Protein AF-A0A6B3HEF7-F1 (afdb_monomer)

Sequence (108 aa):
VAGDAAHIHPPTGAQGMNTGVQDACNLAWKLALAVGGAAHPGLVASYDAERHPVGEEVVGRTVRHAAEGVQADPTDPKTLMLREAQLLIGYRESPLVTPLPRPDGATL

pLDDT: mean 87.5, std 11.9, range [46.94, 98.56]

Nearest PDB structures (foldseek):
  3fmw-assembly1_A  TM=7.660E-01  e=1.592E-03  Streptomyces argillaceus
  3fmw-assembly2_B-3  TM=7.660E-01  e=2.135E-03  Streptomyces argillaceus
  4k5s-assembly1_A-2  TM=7.307E-01  e=1.592E-03  Streptomyces argillaceus
  3fmw-assembly1_C-2  TM=7.659E-01  e=2.864E-03  Streptomyces argillaceus
  4eip-assembly1_A  TM=6.758E-01  e=3.416E-03  Lentzea aerocolonigenes

Solvent-accessible surface area (backbone atoms only — not comparable to full-atom values): 6585 Å² total; per-residue (Å²): 126,56,32,68,80,62,47,77,65,60,73,52,84,66,50,64,65,60,51,22,52,51,41,49,64,63,43,52,62,38,48,52,29,48,78,66,73,70,46,60,88,63,51,61,60,37,46,54,75,52,45,48,64,53,45,52,51,52,35,56,48,21,47,46,30,67,75,74,42,84,82,77,58,87,89,48,58,64,62,51,51,36,51,72,69,55,68,71,73,76,60,72,84,23,72,87,68,42,81,71,81,42,99,85,73,65,77,135

Mean predicted aligned error: 6.69 Å

Radius of gyration: 16.73 Å; Cα contacts (8 Å, |Δi|>4): 89; chains: 1; bounding box: 43×37×43 Å

Secondary structure (DSSP, 8-state):
--GGGT----STTSHHHHHHHHHHHHHHHHHHHHHTT-S-TTTTTHHHHHHHHHHHHHHHHHHHHHHH-----TT-HHHHHHHHTTTT---TT-TTTSPPPPTT----

Foldseek 3Di:
DAQCVLADADCALVCRVVLRVVLCVQQVVLVVCVVVVNHDPCSNVLSCVQNVVVRVVVRVQRNCCVVPNNDDPPVCNPVVVCVSVVVPRDCCVGCVNDPDQDPVRDDD

Structure (mmCIF, N/CA/C/O backbone):
data_AF-A0A6B3HEF7-F1
#
_entry.id   AF-A0A6B3HEF7-F1
#
loop_
_atom_site.group_PDB
_atom_site.id
_atom_site.type_symbol
_atom_site.label_atom_id
_atom_site.label_alt_id
_atom_site.label_comp_id
_atom_site.label_asym_id
_atom_site.label_entity_id
_atom_site.label_seq_id
_atom_site.pdbx_PDB_ins_code
_atom_site.Cartn_x
_atom_site.Cartn_y
_atom_site.Cartn_z
_atom_site.occupancy
_atom_site.B_iso_or_equiv
_atom_site.auth_seq_id
_atom_site.auth_comp_id
_atom_site.auth_asym_id
_atom_site.auth_atom_id
_atom_site.pdbx_PDB_model_num
ATOM 1 N N . VAL A 1 1 ? -6.623 -6.707 0.102 1.00 92.06 1 VAL A N 1
ATOM 2 C CA . VAL A 1 1 ? -5.494 -7.615 -0.238 1.00 92.06 1 VAL A CA 1
ATOM 3 C C . VAL A 1 1 ? -4.194 -6.823 -0.175 1.00 92.06 1 VAL A C 1
ATOM 5 O O . VAL A 1 1 ? -4.306 -5.610 -0.149 1.00 92.06 1 VAL A O 1
ATOM 8 N N . ALA A 1 2 ? -3.020 -7.460 -0.097 1.00 95.50 2 ALA A N 1
ATOM 9 C CA . ALA A 1 2 ? -1.708 -6.793 -0.027 1.00 95.50 2 ALA A CA 1
ATOM 10 C C . ALA A 1 2 ? -0.612 -7.656 -0.686 1.00 95.50 2 ALA A C 1
ATOM 12 O O . ALA A 1 2 ? -0.771 -8.879 -0.743 1.00 95.50 2 ALA A O 1
ATOM 13 N N . GLY A 1 3 ? 0.491 -7.042 -1.135 1.00 94.25 3 GLY A N 1
ATOM 14 C CA . GLY A 1 3 ? 1.608 -7.751 -1.782 1.00 94.25 3 GLY A CA 1
ATOM 15 C C . GLY A 1 3 ? 1.212 -8.380 -3.120 1.00 94.25 3 GLY A C 1
ATOM 16 O O . GLY A 1 3 ? 0.320 -7.868 -3.789 1.00 94.25 3 GLY A O 1
ATOM 17 N N . ASP A 1 4 ? 1.807 -9.521 -3.476 1.00 92.94 4 ASP A N 1
ATOM 18 C CA . ASP A 1 4 ? 1.544 -10.216 -4.751 1.00 92.94 4 ASP A CA 1
ATOM 19 C C . ASP A 1 4 ? 0.054 -10.526 -4.989 1.00 92.94 4 ASP A C 1
ATOM 21 O O . ASP A 1 4 ? -0.408 -10.590 -6.123 1.00 92.94 4 ASP A O 1
ATOM 25 N N . ALA A 1 5 ? -0.736 -10.689 -3.921 1.00 93.12 5 ALA A N 1
ATOM 26 C CA . ALA A 1 5 ? -2.181 -10.888 -4.035 1.00 93.12 5 ALA A CA 1
ATOM 27 C C . ALA A 1 5 ? -2.940 -9.628 -4.498 1.00 93.12 5 ALA A C 1
ATOM 29 O O . ALA A 1 5 ? -4.081 -9.731 -4.942 1.00 93.12 5 ALA A O 1
ATOM 30 N N . ALA A 1 6 ? -2.348 -8.445 -4.337 1.00 90.44 6 ALA A N 1
ATOM 31 C CA . ALA A 1 6 ? -2.899 -7.164 -4.769 1.00 90.44 6 ALA A CA 1
ATOM 32 C C . ALA A 1 6 ? -2.337 -6.716 -6.124 1.00 90.44 6 ALA A C 1
ATOM 34 O O . ALA A 1 6 ? -3.041 -6.062 -6.888 1.00 90.44 6 ALA A O 1
ATOM 35 N N . HIS A 1 7 ? -1.088 -7.062 -6.434 1.00 89.31 7 HIS A N 1
ATOM 36 C CA . HIS A 1 7 ? -0.422 -6.667 -7.672 1.00 89.31 7 HIS A CA 1
ATOM 37 C C . HIS A 1 7 ? 0.616 -7.717 -8.077 1.00 89.31 7 HIS A C 1
ATOM 39 O O . HIS A 1 7 ? 1.513 -8.055 -7.317 1.00 89.31 7 HIS A O 1
ATOM 45 N N . ILE A 1 8 ? 0.506 -8.220 -9.308 1.00 87.94 8 ILE A N 1
ATOM 46 C CA . ILE A 1 8 ? 1.486 -9.130 -9.914 1.00 87.94 8 ILE A CA 1
ATOM 47 C C . ILE A 1 8 ? 2.119 -8.398 -11.086 1.00 87.94 8 ILE A C 1
ATOM 49 O O . ILE A 1 8 ? 1.417 -7.886 -11.959 1.00 87.94 8 ILE A O 1
ATOM 53 N N . HIS A 1 9 ? 3.445 -8.369 -11.128 1.00 84.94 9 HIS A N 1
ATOM 54 C CA . HIS A 1 9 ? 4.177 -7.715 -12.199 1.00 84.94 9 HIS A CA 1
ATOM 55 C C . HIS A 1 9 ? 5.496 -8.437 -12.512 1.00 84.94 9 HIS A C 1
ATOM 57 O O . HIS A 1 9 ? 5.976 -9.230 -11.697 1.00 84.94 9 HIS A O 1
ATOM 63 N N . PRO A 1 10 ? 6.111 -8.181 -13.682 1.00 82.06 10 PRO A N 1
ATOM 64 C CA . PRO A 1 10 ? 7.422 -8.733 -14.011 1.00 82.06 10 PRO A CA 1
ATOM 65 C C . PRO A 1 10 ? 8.483 -8.397 -12.940 1.00 82.06 10 PRO A C 1
ATOM 67 O O . PRO A 1 10 ? 8.397 -7.345 -12.299 1.00 82.06 10 PRO A O 1
ATOM 70 N N . PRO A 1 11 ? 9.516 -9.241 -12.743 1.00 80.62 11 PRO A N 1
ATOM 71 C CA . PRO A 1 11 ? 10.540 -9.025 -11.711 1.00 80.62 11 PRO A CA 1
ATOM 72 C C . PRO A 1 11 ? 11.499 -7.862 -12.031 1.00 80.62 11 PRO A C 1
ATOM 74 O O . PRO A 1 11 ? 12.373 -7.533 -11.225 1.00 80.62 11 PRO A O 1
ATOM 77 N N . THR A 1 12 ? 11.364 -7.242 -13.207 1.00 77.25 12 THR A N 1
ATOM 78 C CA . THR A 1 12 ? 12.167 -6.103 -13.662 1.00 77.25 12 THR A CA 1
ATOM 79 C C . THR A 1 12 ? 12.104 -4.950 -12.660 1.00 77.25 12 THR A C 1
ATOM 81 O O . THR A 1 12 ? 11.033 -4.495 -12.273 1.00 77.25 12 THR A O 1
ATOM 84 N N . GLY A 1 13 ? 13.271 -4.479 -12.211 1.00 71.94 13 GLY A N 1
ATOM 85 C CA . GLY A 1 13 ? 13.379 -3.394 -11.225 1.00 71.94 13 GLY A CA 1
ATOM 86 C C . GLY A 1 13 ? 13.199 -3.816 -9.759 1.00 71.94 13 GLY A C 1
ATOM 87 O O . GLY A 1 13 ? 13.246 -2.953 -8.888 1.00 71.94 13 GLY A O 1
ATOM 88 N N . ALA A 1 14 ? 13.010 -5.112 -9.463 1.00 80.62 14 ALA A N 1
ATOM 89 C CA . ALA A 1 14 ? 12.952 -5.663 -8.099 1.00 80.62 14 ALA A CA 1
ATOM 90 C C . ALA A 1 14 ? 11.947 -4.955 -7.155 1.00 80.62 14 ALA A C 1
ATOM 92 O O . ALA A 1 14 ? 12.187 -4.802 -5.958 1.00 80.62 14 ALA A O 1
ATOM 93 N N . GLN A 1 15 ? 10.802 -4.522 -7.694 1.00 87.75 15 GLN A N 1
ATOM 94 C CA . GLN A 1 15 ? 9.828 -3.697 -6.965 1.00 87.75 15 GLN A CA 1
ATOM 95 C C . GLN A 1 15 ? 8.829 -4.496 -6.111 1.00 87.75 15 GLN A C 1
ATOM 97 O O . GLN A 1 15 ? 8.223 -3.925 -5.206 1.00 87.75 15 GLN A O 1
ATOM 102 N N . GLY A 1 16 ? 8.662 -5.801 -6.355 1.00 86.94 16 GLY A N 1
ATOM 103 C CA . GLY A 1 16 ? 7.579 -6.590 -5.745 1.00 86.94 16 GLY A CA 1
ATOM 104 C C . GLY A 1 16 ? 7.699 -6.675 -4.224 1.00 86.94 16 GLY A C 1
ATOM 105 O O . GLY A 1 16 ? 6.795 -6.272 -3.495 1.00 86.94 16 GLY A O 1
ATOM 106 N N . MET A 1 17 ? 8.875 -7.083 -3.732 1.00 90.56 17 MET A N 1
ATOM 107 C CA . MET A 1 17 ? 9.138 -7.183 -2.291 1.00 90.56 17 MET A CA 1
ATOM 108 C C . MET A 1 17 ? 9.012 -5.827 -1.584 1.00 90.56 17 MET A C 1
ATOM 110 O O . MET A 1 17 ? 8.375 -5.744 -0.537 1.00 90.56 17 MET A O 1
ATOM 114 N N . ASN A 1 18 ? 9.579 -4.761 -2.159 1.00 92.00 18 ASN A N 1
ATOM 115 C CA . ASN A 1 18 ? 9.508 -3.426 -1.560 1.00 92.00 18 ASN A CA 1
ATOM 116 C C . ASN A 1 18 ? 8.057 -2.927 -1.481 1.00 92.00 18 ASN A C 1
ATOM 118 O O . ASN A 1 18 ? 7.633 -2.429 -0.438 1.00 92.00 18 ASN A O 1
ATOM 122 N N . THR A 1 19 ? 7.270 -3.132 -2.541 1.00 93.88 19 THR A N 1
ATOM 123 C CA . THR A 1 19 ? 5.854 -2.740 -2.578 1.00 93.88 19 THR A CA 1
ATOM 124 C C . THR A 1 19 ? 5.034 -3.537 -1.566 1.00 93.88 19 THR A C 1
ATOM 126 O O . THR A 1 19 ? 4.271 -2.946 -0.804 1.00 93.88 19 THR A O 1
ATOM 129 N N . GLY A 1 20 ? 5.242 -4.855 -1.482 1.00 94.62 20 GLY A N 1
ATOM 130 C CA . GLY A 1 20 ? 4.551 -5.712 -0.517 1.00 94.62 20 GLY A CA 1
ATOM 131 C C . GLY A 1 20 ? 4.879 -5.381 0.942 1.00 94.62 20 GLY A C 1
ATOM 132 O O . GLY A 1 20 ? 3.975 -5.314 1.776 1.00 94.62 20 GLY A O 1
ATOM 133 N N . VAL A 1 21 ? 6.148 -5.098 1.262 1.00 95.94 21 VAL A N 1
ATOM 134 C CA . VAL A 1 21 ? 6.542 -4.637 2.607 1.00 95.94 21 VAL A CA 1
ATOM 135 C C . VAL A 1 21 ? 5.875 -3.300 2.933 1.00 95.94 21 VAL A C 1
ATOM 137 O O . VAL A 1 21 ? 5.351 -3.130 4.032 1.00 95.94 21 VAL A O 1
ATOM 140 N N . GLN A 1 22 ? 5.831 -2.363 1.985 1.00 96.88 22 GLN A N 1
ATOM 141 C CA . GLN A 1 22 ? 5.156 -1.081 2.190 1.00 96.88 22 GLN A CA 1
ATOM 142 C C . GLN A 1 22 ? 3.638 -1.216 2.357 1.00 96.88 22 GLN A C 1
ATOM 144 O O . GLN A 1 22 ? 3.058 -0.491 3.167 1.00 96.88 22 GLN A O 1
ATOM 149 N N . ASP A 1 23 ? 2.995 -2.153 1.657 1.00 98.00 23 ASP A N 1
ATOM 150 C CA . ASP A 1 23 ? 1.579 -2.460 1.865 1.00 98.00 23 ASP A CA 1
ATOM 151 C C . ASP A 1 23 ? 1.325 -2.968 3.282 1.00 98.00 23 ASP A C 1
ATOM 153 O O . ASP A 1 23 ? 0.419 -2.481 3.959 1.00 98.00 23 ASP A O 1
ATOM 157 N N . ALA A 1 24 ? 2.146 -3.916 3.745 1.00 97.88 24 ALA A N 1
ATOM 158 C CA . ALA A 1 24 ? 2.046 -4.458 5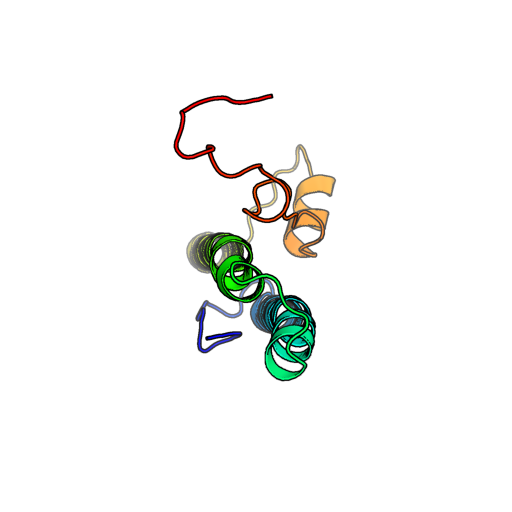.093 1.00 97.88 24 ALA A CA 1
ATOM 159 C C . ALA A 1 24 ? 2.269 -3.364 6.144 1.00 97.88 24 ALA A C 1
ATOM 161 O O . ALA A 1 24 ? 1.465 -3.228 7.065 1.00 97.88 24 ALA A O 1
ATOM 162 N N . CYS A 1 25 ? 3.302 -2.534 5.976 1.00 97.69 25 CYS A N 1
ATOM 163 C CA . CYS A 1 25 ? 3.572 -1.404 6.862 1.00 97.69 25 CYS A CA 1
ATOM 164 C C . CYS A 1 25 ? 2.413 -0.398 6.894 1.00 97.69 25 CYS A C 1
ATOM 166 O O . CYS A 1 25 ? 2.071 0.081 7.972 1.00 97.69 25 CYS A O 1
ATOM 168 N N . ASN A 1 26 ? 1.782 -0.088 5.754 1.00 98.00 26 ASN A N 1
ATOM 169 C CA . ASN A 1 26 ? 0.635 0.823 5.703 1.00 98.00 26 ASN A CA 1
ATOM 170 C C . ASN A 1 26 ? -0.608 0.220 6.383 1.00 98.00 26 ASN A C 1
ATOM 172 O O . ASN A 1 26 ? -1.292 0.913 7.133 1.00 98.00 26 ASN A O 1
ATOM 176 N N . LEU A 1 27 ? -0.897 -1.061 6.148 1.00 98.12 27 LEU A N 1
ATOM 177 C CA . LEU A 1 27 ? -2.116 -1.707 6.631 1.00 98.12 27 LEU A CA 1
ATOM 178 C C . LEU A 1 27 ? -2.038 -2.126 8.109 1.00 98.12 27 LEU A C 1
ATOM 180 O O . LEU A 1 27 ? -3.037 -2.036 8.823 1.00 98.12 27 LEU A O 1
ATOM 184 N N . ALA A 1 28 ? -0.872 -2.572 8.586 1.00 98.38 28 ALA A N 1
ATOM 185 C CA . ALA A 1 28 ? -0.729 -3.205 9.898 1.00 98.38 28 ALA A CA 1
ATOM 186 C C . ALA A 1 28 ? -1.184 -2.304 11.055 1.00 98.38 28 ALA A C 1
ATOM 188 O O . ALA A 1 28 ? -1.966 -2.734 11.903 1.00 98.38 28 ALA A O 1
ATOM 189 N N . TRP A 1 29 ? -0.751 -1.041 11.081 1.00 98.31 29 TRP A N 1
ATOM 190 C CA . TRP A 1 29 ? -1.125 -0.121 12.160 1.00 98.31 29 TRP A CA 1
ATOM 191 C C . TRP A 1 29 ? -2.612 0.266 12.107 1.00 98.31 29 TRP A C 1
ATOM 193 O O . TRP A 1 29 ? -3.248 0.417 13.150 1.00 98.31 29 TRP A O 1
ATOM 203 N N . LYS A 1 30 ? -3.192 0.360 10.903 1.00 98.44 30 LYS A N 1
ATOM 204 C CA . LYS A 1 30 ? -4.623 0.634 10.705 1.00 98.44 30 LYS A CA 1
ATOM 205 C C . LYS A 1 30 ? -5.471 -0.502 11.263 1.00 98.44 30 LYS A C 1
ATOM 207 O O . LYS A 1 30 ? -6.434 -0.256 11.986 1.00 98.44 30 LYS A O 1
ATOM 212 N N . LEU A 1 31 ? -5.081 -1.744 10.971 1.00 98.38 31 LEU A N 1
ATOM 213 C CA . LEU A 1 31 ? -5.737 -2.932 11.511 1.00 98.38 31 LEU A CA 1
ATOM 214 C C . LEU A 1 31 ? -5.572 -3.034 13.027 1.00 98.38 31 LEU A C 1
ATOM 216 O O . LEU A 1 31 ? -6.545 -3.342 13.709 1.00 98.38 31 LEU A O 1
ATOM 220 N N . ALA A 1 32 ? -4.389 -2.727 13.565 1.00 98.50 32 ALA A N 1
ATOM 221 C CA . ALA A 1 32 ? -4.163 -2.722 15.009 1.00 98.50 32 ALA A CA 1
ATOM 222 C C . ALA A 1 32 ? -5.128 -1.763 15.733 1.00 98.50 32 ALA A C 1
ATOM 224 O O . ALA A 1 32 ? -5.744 -2.144 16.727 1.00 98.50 32 ALA A O 1
ATOM 225 N N . LEU A 1 33 ? -5.331 -0.552 15.199 1.00 98.56 33 LEU A N 1
ATOM 226 C CA . LEU A 1 33 ? -6.296 0.406 15.749 1.00 98.56 33 LEU A CA 1
ATOM 227 C C . LEU A 1 33 ? -7.749 -0.046 15.572 1.00 98.56 33 LEU A C 1
ATOM 229 O O . LEU A 1 33 ? -8.562 0.162 16.472 1.00 98.56 33 LEU A O 1
ATOM 233 N N . ALA A 1 34 ? -8.087 -0.662 14.437 1.00 98.00 34 ALA A N 1
ATOM 234 C CA . ALA A 1 34 ? -9.443 -1.138 14.170 1.00 98.00 34 ALA A CA 1
ATOM 235 C C . ALA A 1 34 ? -9.837 -2.281 15.111 1.00 98.00 34 ALA A C 1
ATOM 237 O O . ALA A 1 34 ? -10.891 -2.223 15.739 1.00 98.00 34 ALA A O 1
ATOM 238 N N . VAL A 1 35 ? -8.959 -3.274 15.269 1.00 98.19 35 VAL A N 1
ATOM 239 C CA . VAL A 1 35 ? -9.149 -4.388 16.210 1.00 98.19 35 VAL A CA 1
ATOM 240 C C . VAL A 1 35 ? -9.205 -3.884 17.654 1.00 98.19 35 VAL A C 1
ATOM 242 O O . VAL A 1 35 ? -9.991 -4.392 18.447 1.00 98.19 35 VAL A O 1
ATOM 245 N N . GLY A 1 36 ? -8.423 -2.855 17.989 1.00 98.00 36 GLY A N 1
ATOM 246 C CA . GLY A 1 36 ? -8.449 -2.213 19.305 1.00 98.00 36 GLY A CA 1
ATOM 247 C C . GLY A 1 36 ? -9.647 -1.290 19.562 1.00 98.00 36 GLY A C 1
ATOM 248 O O . GLY A 1 36 ? -9.737 -0.729 20.650 1.00 98.00 36 GLY A O 1
ATOM 249 N N . GLY A 1 37 ? -10.545 -1.085 18.590 1.00 97.56 37 GLY A N 1
ATOM 250 C CA . GLY A 1 37 ? -11.694 -0.180 18.730 1.00 97.56 37 GLY A CA 1
ATOM 251 C C . GLY A 1 37 ? -11.333 1.311 18.788 1.00 97.56 37 GLY A C 1
ATOM 252 O O . GLY A 1 37 ? -12.159 2.124 19.192 1.00 97.56 37 GLY A O 1
ATOM 253 N N . ALA A 1 38 ? -10.111 1.677 18.390 1.00 97.81 38 ALA A N 1
ATOM 254 C CA . ALA A 1 38 ? -9.588 3.046 18.426 1.00 97.81 38 ALA A CA 1
ATOM 255 C C . ALA A 1 38 ? -9.504 3.703 17.034 1.00 97.81 38 ALA A C 1
ATOM 257 O O . ALA A 1 38 ? -9.095 4.857 16.911 1.00 97.81 38 ALA A O 1
ATOM 258 N N . ALA A 1 39 ? -9.855 2.976 15.970 1.00 97.19 39 ALA A N 1
ATOM 259 C CA . ALA A 1 39 ? -9.821 3.498 14.610 1.00 97.19 39 ALA A CA 1
ATOM 260 C C . ALA A 1 39 ? -11.028 4.389 14.298 1.00 97.19 39 ALA A C 1
ATOM 262 O O . ALA A 1 39 ? -12.177 4.028 14.552 1.00 97.19 39 ALA A O 1
ATOM 263 N N . HIS A 1 40 ? -10.767 5.507 13.620 1.00 94.25 40 HIS A N 1
ATOM 264 C CA . HIS A 1 40 ? -11.808 6.218 12.882 1.00 94.25 40 HIS A CA 1
ATOM 265 C C . HIS A 1 40 ? -12.423 5.290 11.806 1.00 94.25 40 HIS A C 1
ATOM 267 O O . HIS A 1 40 ? -11.667 4.545 11.175 1.00 94.25 40 HIS A O 1
ATOM 273 N N . PRO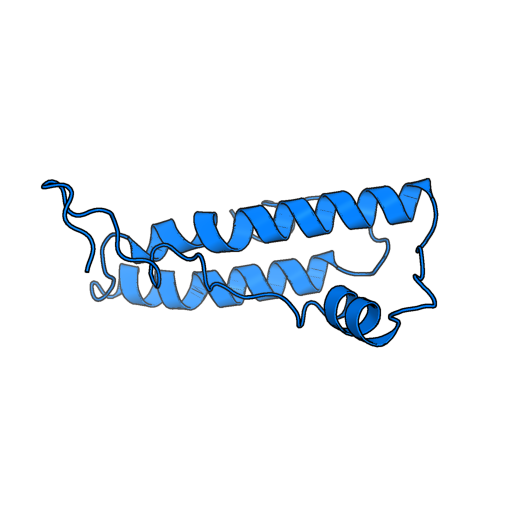 A 1 41 ? -13.742 5.347 11.515 1.00 91.88 41 PRO A N 1
ATOM 274 C CA . PRO A 1 41 ? -14.391 4.436 10.560 1.00 91.88 41 PRO A CA 1
ATOM 275 C C . PRO A 1 41 ? -13.754 4.408 9.161 1.00 91.88 41 PRO A C 1
ATOM 277 O O . PRO A 1 41 ? -13.686 3.361 8.525 1.00 91.88 41 PRO A O 1
ATOM 280 N N . GLY A 1 42 ? -13.239 5.548 8.693 1.00 94.62 42 GLY A N 1
ATOM 281 C CA . GLY A 1 42 ? -12.561 5.659 7.395 1.00 94.62 42 GLY A CA 1
ATOM 282 C C . GLY A 1 42 ? -11.106 5.176 7.373 1.00 94.62 42 GLY A C 1
ATOM 283 O O . GLY A 1 42 ? -10.504 5.137 6.304 1.00 94.62 42 GLY A O 1
ATOM 284 N N . LEU A 1 43 ? -10.518 4.818 8.520 1.00 96.81 43 LEU A N 1
ATOM 285 C CA . LEU A 1 43 ? -9.082 4.548 8.616 1.00 96.81 43 LEU A CA 1
ATOM 286 C C . 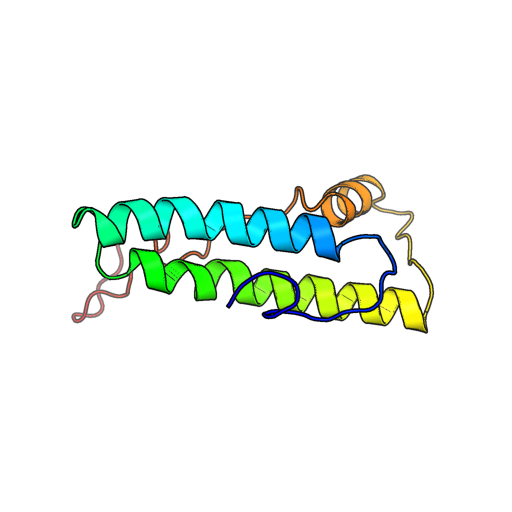LEU A 1 43 ? -8.656 3.328 7.798 1.00 96.81 43 LEU A C 1
ATOM 288 O O . LEU A 1 43 ? -7.705 3.400 7.028 1.00 96.81 43 LEU A O 1
ATOM 292 N N . VAL A 1 44 ? -9.361 2.206 7.943 1.00 97.50 44 VAL A N 1
ATOM 293 C CA . VAL A 1 44 ? -9.031 0.989 7.186 1.00 97.50 44 VAL A CA 1
ATOM 294 C C . VAL A 1 44 ? -9.330 1.185 5.700 1.00 97.50 44 VAL A C 1
ATOM 296 O O . VAL A 1 44 ? -8.537 0.765 4.865 1.00 97.50 44 VAL A O 1
ATOM 299 N N . ALA A 1 45 ? -10.416 1.888 5.362 1.00 96.38 45 ALA A N 1
ATOM 300 C CA . ALA A 1 45 ? -10.760 2.205 3.976 1.00 96.38 45 ALA A CA 1
ATOM 301 C C . ALA A 1 45 ? -9.692 3.073 3.283 1.00 96.38 45 ALA A C 1
ATOM 303 O O . ALA A 1 45 ? -9.489 2.942 2.079 1.00 96.38 45 ALA A O 1
ATOM 304 N N . SER A 1 46 ? -8.952 3.900 4.034 1.00 97.00 46 SER A N 1
ATOM 305 C CA . SER A 1 46 ? -7.874 4.713 3.460 1.00 97.00 46 SER A CA 1
ATOM 306 C C . SER A 1 46 ? -6.718 3.876 2.908 1.00 97.00 46 SER A C 1
ATOM 308 O O . SER A 1 46 ? -5.963 4.375 2.084 1.00 97.00 46 SER A O 1
ATOM 310 N N . TYR A 1 47 ? -6.557 2.615 3.334 1.00 98.00 47 TYR A N 1
ATOM 311 C CA . TYR A 1 47 ? -5.538 1.719 2.778 1.00 98.00 47 TYR A CA 1
ATOM 312 C C . TYR A 1 47 ? -5.668 1.580 1.260 1.00 98.00 47 TYR A C 1
ATOM 314 O O . TYR A 1 47 ? -4.679 1.752 0.556 1.00 98.00 47 TYR A O 1
ATOM 322 N N . ASP A 1 48 ? -6.874 1.311 0.762 1.00 97.06 48 ASP A N 1
ATOM 323 C CA . ASP A 1 48 ? -7.095 1.115 -0.671 1.00 97.06 48 ASP A CA 1
ATOM 324 C C . ASP A 1 48 ? -6.838 2.415 -1.443 1.00 97.06 48 ASP A C 1
ATOM 326 O O . ASP A 1 48 ? -6.017 2.440 -2.356 1.00 97.06 48 ASP A O 1
ATOM 330 N N . ALA A 1 49 ? -7.422 3.522 -0.971 1.00 96.00 49 ALA A N 1
ATOM 331 C CA . ALA A 1 49 ? -7.230 4.849 -1.556 1.00 96.00 49 ALA A CA 1
ATOM 332 C C . ALA A 1 49 ? -5.751 5.284 -1.613 1.00 96.00 49 ALA A C 1
ATOM 334 O O . ALA A 1 49 ? -5.352 6.024 -2.507 1.00 96.00 49 ALA A O 1
ATOM 335 N N . GLU A 1 50 ? -4.930 4.832 -0.663 1.00 97.12 50 GLU A N 1
ATOM 336 C CA . GLU A 1 50 ? -3.504 5.151 -0.589 1.00 97.12 50 GLU A CA 1
ATOM 337 C C . GLU A 1 50 ? -2.616 4.188 -1.387 1.00 97.12 50 GLU A C 1
ATOM 339 O O . GLU A 1 50 ? -1.604 4.611 -1.946 1.00 97.12 50 GLU A O 1
ATOM 344 N N . ARG A 1 51 ? -2.933 2.887 -1.398 1.00 97.69 51 ARG A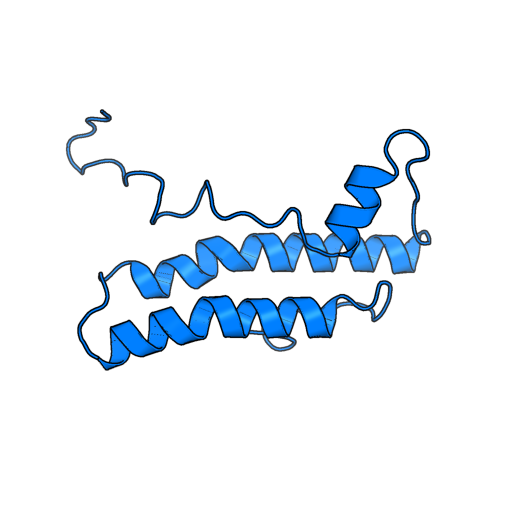 N 1
ATOM 345 C CA . ARG A 1 51 ? -2.024 1.835 -1.888 1.00 97.69 51 ARG A CA 1
ATOM 346 C C . ARG A 1 51 ? -2.379 1.308 -3.267 1.00 97.69 51 ARG A C 1
ATOM 348 O O . ARG A 1 51 ? -1.471 0.891 -3.982 1.00 97.69 51 ARG A O 1
ATOM 355 N N . HIS A 1 52 ? -3.641 1.386 -3.675 1.00 95.94 52 HIS A N 1
ATOM 356 C CA . HIS A 1 52 ? -4.050 0.965 -5.011 1.00 95.94 52 HIS A CA 1
ATOM 357 C C . HIS A 1 52 ? -3.359 1.795 -6.115 1.00 95.94 52 HIS A C 1
ATOM 359 O O . HIS A 1 52 ? -2.698 1.181 -6.956 1.00 95.94 52 HIS A O 1
ATOM 365 N N . PRO A 1 53 ? -3.333 3.147 -6.075 1.00 95.38 53 PRO A N 1
ATOM 366 C CA . PRO A 1 53 ? -2.649 3.929 -7.113 1.00 95.38 53 PRO A CA 1
ATOM 367 C C . PRO A 1 53 ? -1.137 3.662 -7.182 1.00 95.38 53 PRO A C 1
ATOM 369 O O . PRO A 1 53 ? -0.532 3.719 -8.251 1.00 95.38 53 PRO A O 1
ATOM 372 N N . VAL A 1 54 ? -0.513 3.344 -6.041 1.00 94.75 54 VAL A N 1
ATOM 373 C CA . VAL A 1 54 ? 0.906 2.960 -5.979 1.00 94.75 54 VAL A CA 1
ATOM 374 C C . VAL A 1 54 ? 1.129 1.611 -6.664 1.00 94.75 54 VAL A C 1
ATOM 376 O O . VAL A 1 54 ? 2.064 1.475 -7.450 1.00 94.75 54 VAL A O 1
ATOM 379 N N . GLY A 1 55 ? 0.272 0.623 -6.391 1.00 93.50 55 GLY A N 1
ATOM 380 C CA . GLY A 1 55 ? 0.326 -0.685 -7.043 1.00 93.50 55 GLY A CA 1
ATOM 381 C C . GLY A 1 55 ? 0.172 -0.581 -8.563 1.00 93.50 55 GLY A C 1
ATOM 382 O O . GLY A 1 55 ? 0.978 -1.152 -9.296 1.00 93.50 55 GLY A O 1
ATOM 383 N N . GLU A 1 56 ? -0.799 0.201 -9.042 1.00 94.12 56 GLU A N 1
ATOM 384 C CA . GLU A 1 56 ? -1.002 0.444 -10.478 1.00 94.12 56 GLU A CA 1
ATOM 385 C C . GLU A 1 56 ? 0.220 1.095 -11.143 1.00 94.12 56 GLU A C 1
ATOM 387 O O . GLU A 1 56 ? 0.648 0.657 -12.215 1.00 94.12 56 GLU A O 1
ATOM 392 N N . GLU A 1 57 ? 0.823 2.106 -10.506 1.00 92.19 57 GLU A N 1
ATOM 393 C CA . GLU A 1 57 ? 2.022 2.775 -11.027 1.00 92.19 57 GLU A CA 1
ATOM 394 C C . GLU A 1 57 ? 3.207 1.809 -11.137 1.00 92.19 57 GLU A C 1
ATOM 396 O O . GLU A 1 57 ? 3.858 1.741 -12.188 1.00 92.19 57 GLU A O 1
ATOM 401 N N . VAL A 1 58 ? 3.450 1.012 -10.091 1.00 91.50 58 VAL A N 1
ATOM 402 C CA . VAL A 1 58 ? 4.532 0.022 -10.064 1.00 91.50 58 VAL A CA 1
ATOM 403 C C . VAL A 1 58 ? 4.329 -1.028 -11.153 1.00 91.50 58 VAL A C 1
ATOM 405 O O . VAL A 1 58 ? 5.267 -1.308 -11.905 1.00 91.50 58 VAL A O 1
ATOM 408 N N . VAL A 1 59 ? 3.118 -1.576 -11.295 1.00 91.19 59 VAL A N 1
ATOM 409 C CA . VAL A 1 59 ? 2.789 -2.551 -12.347 1.00 91.19 59 VAL A CA 1
ATOM 410 C C . VAL A 1 59 ? 3.009 -1.935 -13.731 1.00 91.19 59 VAL A C 1
ATOM 412 O O . VAL A 1 59 ? 3.741 -2.494 -14.548 1.00 91.19 59 VAL A O 1
ATOM 415 N N . GLY A 1 60 ? 2.450 -0.753 -13.999 1.00 90.19 60 GLY A N 1
ATOM 416 C CA . GLY A 1 60 ? 2.570 -0.103 -15.307 1.00 90.19 60 GLY A CA 1
ATOM 417 C C . GLY A 1 60 ? 4.019 0.213 -15.688 1.00 90.19 60 GLY A C 1
ATOM 418 O O . GLY A 1 60 ? 4.435 0.029 -16.834 1.00 90.19 60 GLY A O 1
ATOM 419 N N . ARG A 1 61 ? 4.832 0.660 -14.727 1.00 87.88 61 ARG A N 1
ATOM 420 C CA . AR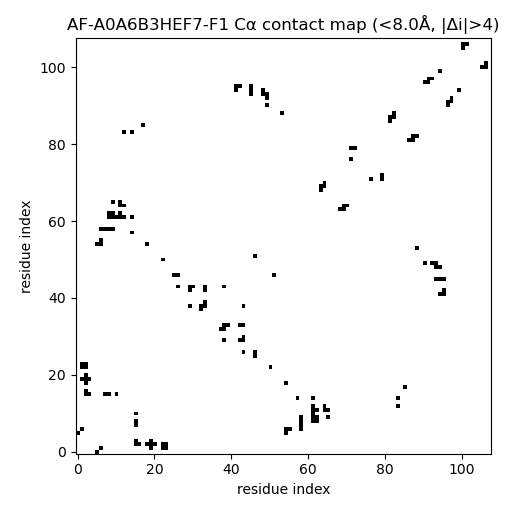G A 1 61 ? 6.261 0.918 -14.939 1.00 87.88 61 ARG A CA 1
ATOM 421 C C . ARG A 1 61 ? 7.054 -0.363 -15.188 1.00 87.88 61 ARG A C 1
ATOM 423 O O . ARG A 1 61 ? 7.819 -0.417 -16.146 1.00 87.88 61 ARG A O 1
ATOM 430 N N . THR A 1 62 ? 6.876 -1.390 -14.364 1.00 86.38 62 THR A N 1
ATOM 431 C CA . THR A 1 62 ? 7.626 -2.653 -14.492 1.00 86.38 62 THR A CA 1
ATOM 432 C C . THR A 1 62 ? 7.285 -3.401 -15.784 1.00 86.38 62 THR A C 1
ATOM 434 O O . THR A 1 62 ? 8.184 -3.971 -16.406 1.00 86.38 62 THR A O 1
ATOM 437 N N . VAL A 1 63 ? 6.031 -3.318 -16.250 1.00 88.25 63 VAL A N 1
ATOM 438 C CA . VAL A 1 63 ? 5.607 -3.801 -17.575 1.00 88.25 63 VAL A CA 1
ATOM 439 C C . VAL A 1 63 ? 6.319 -3.046 -18.699 1.00 88.25 63 VAL A C 1
ATOM 441 O O . VAL A 1 63 ? 6.883 -3.686 -19.585 1.00 88.25 63 VAL A O 1
ATOM 444 N N . ARG A 1 64 ? 6.375 -1.706 -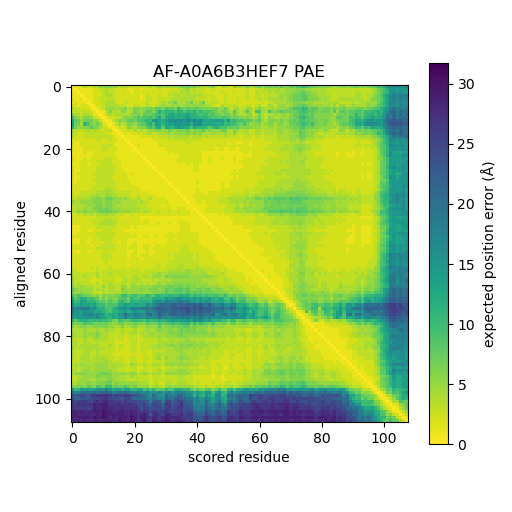18.649 1.00 86.31 64 ARG A N 1
ATOM 445 C CA . ARG A 1 64 ? 7.142 -0.916 -19.633 1.00 86.31 64 ARG A CA 1
ATOM 446 C C . ARG A 1 64 ? 8.624 -1.276 -19.622 1.00 86.31 64 ARG A C 1
ATOM 448 O O . ARG A 1 64 ? 9.190 -1.513 -20.680 1.00 86.31 64 ARG A O 1
ATOM 455 N N . HIS A 1 65 ? 9.235 -1.422 -18.445 1.00 86.62 65 HIS A N 1
ATOM 456 C CA . HIS A 1 65 ? 10.634 -1.848 -18.336 1.00 86.62 65 HIS A CA 1
ATOM 457 C C . HIS A 1 65 ? 10.885 -3.234 -18.938 1.00 86.62 65 HIS A C 1
ATOM 459 O O . HIS A 1 65 ? 11.948 -3.469 -19.506 1.00 86.62 65 HIS A O 1
ATOM 465 N N . ALA A 1 66 ? 9.926 -4.154 -18.820 1.00 84.25 66 ALA A N 1
ATOM 466 C CA . ALA A 1 66 ? 10.028 -5.476 -19.429 1.00 84.25 66 ALA A CA 1
ATOM 467 C C . ALA A 1 66 ? 9.892 -5.433 -20.961 1.00 84.25 66 ALA A C 1
ATOM 469 O O . ALA A 1 66 ? 10.551 -6.214 -21.644 1.00 84.25 66 ALA A O 1
ATOM 470 N N . ALA A 1 67 ? 9.059 -4.535 -21.496 1.00 87.38 67 ALA A N 1
ATOM 471 C CA . ALA A 1 67 ? 8.816 -4.405 -22.933 1.00 87.38 67 ALA A CA 1
ATOM 472 C C . ALA A 1 67 ? 9.890 -3.580 -23.666 1.00 87.38 67 ALA A C 1
ATOM 474 O O . ALA A 1 67 ? 10.262 -3.908 -24.790 1.00 87.38 67 ALA A O 1
ATOM 475 N N .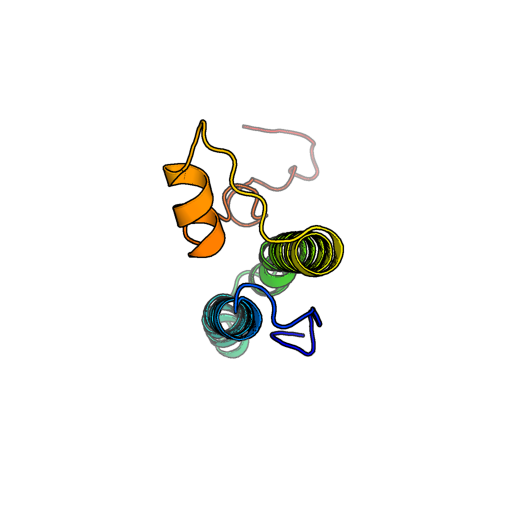 GLU A 1 68 ? 10.386 -2.515 -23.036 1.00 87.25 68 GLU A N 1
ATOM 476 C CA . GLU A 1 68 ? 11.182 -1.462 -23.685 1.00 87.25 68 GLU A CA 1
ATOM 477 C C . GLU A 1 68 ? 12.585 -1.302 -23.074 1.00 87.25 68 GLU A C 1
ATOM 479 O O . GLU A 1 68 ? 13.395 -0.515 -23.563 1.00 87.25 68 GLU A O 1
ATOM 484 N N . GLY A 1 69 ? 12.893 -2.057 -22.015 1.00 81.31 69 GLY A N 1
ATOM 485 C CA . GLY A 1 69 ? 14.086 -1.863 -21.196 1.00 81.31 69 GLY A CA 1
ATOM 486 C C . GLY A 1 69 ? 13.901 -0.767 -20.143 1.00 81.31 69 GLY A C 1
ATOM 487 O O . GLY A 1 69 ? 12.937 -0.000 -20.153 1.00 81.31 69 GLY A O 1
ATOM 488 N N . VAL A 1 70 ? 14.832 -0.699 -19.189 1.00 77.19 70 VAL A N 1
ATOM 489 C CA . VAL A 1 70 ? 14.825 0.360 -18.169 1.00 77.19 70 VAL A CA 1
ATOM 490 C C . VAL A 1 70 ? 15.152 1.681 -18.852 1.00 77.19 70 VAL A C 1
ATOM 492 O O . VAL A 1 70 ? 16.286 1.900 -19.281 1.00 77.19 70 VAL A O 1
ATOM 495 N N . GLN A 1 71 ? 14.156 2.557 -18.957 1.00 69.50 71 GLN A N 1
ATOM 496 C CA . GLN A 1 71 ? 14.363 3.883 -19.515 1.00 69.50 71 GLN A CA 1
ATOM 497 C C . GLN A 1 71 ? 14.964 4.795 -18.451 1.00 69.50 71 GLN A C 1
ATOM 499 O O . GLN A 1 71 ? 14.362 5.047 -17.408 1.00 69.50 71 GLN A O 1
ATOM 504 N N . ALA A 1 72 ? 16.166 5.295 -18.725 1.00 67.19 72 ALA A N 1
ATOM 505 C CA . ALA A 1 72 ? 16.748 6.392 -17.976 1.00 67.19 72 ALA A CA 1
ATOM 506 C C . ALA A 1 72 ? 16.430 7.699 -18.710 1.00 67.19 72 ALA A C 1
ATOM 508 O O . ALA A 1 72 ? 16.831 7.865 -19.858 1.00 67.19 72 ALA A O 1
ATOM 509 N N . ASP A 1 73 ? 15.730 8.624 -18.059 1.00 69.00 73 ASP A N 1
ATOM 510 C CA . ASP A 1 73 ? 15.740 10.036 -18.446 1.00 69.00 73 ASP A CA 1
ATOM 511 C C . ASP A 1 73 ? 17.075 10.666 -17.992 1.00 69.00 73 ASP A C 1
ATOM 513 O O . ASP A 1 73 ? 17.302 10.847 -16.790 1.00 69.00 73 ASP A O 1
ATOM 517 N N . PRO A 1 74 ? 17.992 10.999 -18.919 1.00 67.38 74 PRO A N 1
ATOM 518 C CA . PRO A 1 74 ? 19.291 11.558 -18.564 1.00 67.38 74 PRO A CA 1
ATOM 519 C C . PRO A 1 74 ? 19.198 12.980 -17.989 1.00 67.38 74 PRO A C 1
ATOM 521 O O . PRO A 1 74 ? 20.186 13.474 -17.447 1.00 67.38 74 PRO A O 1
ATOM 524 N N . THR A 1 75 ? 18.046 13.646 -18.105 1.00 80.19 75 THR A N 1
ATOM 525 C CA . THR A 1 75 ? 17.856 15.032 -17.659 1.00 80.19 75 THR A CA 1
ATOM 526 C C . THR A 1 75 ? 17.434 15.149 -16.195 1.00 80.19 75 THR A C 1
ATOM 528 O O . THR A 1 75 ? 17.653 16.199 -15.590 1.00 80.19 75 THR A O 1
ATOM 531 N N . ASP A 1 76 ? 16.932 14.065 -15.590 1.00 85.19 76 ASP A N 1
ATOM 532 C CA . ASP A 1 76 ? 16.585 14.015 -14.165 1.00 85.19 76 ASP A CA 1
ATOM 533 C C . ASP A 1 76 ? 16.908 12.653 -13.502 1.00 85.19 76 ASP A C 1
ATOM 535 O O . ASP A 1 76 ? 16.023 11.906 -13.063 1.00 85.19 76 ASP A O 1
ATOM 539 N N . PRO A 1 77 ? 18.203 12.311 -13.368 1.00 83.81 77 PRO A N 1
ATOM 540 C CA . PRO A 1 77 ? 18.625 11.041 -12.777 1.00 83.81 77 PRO A CA 1
ATOM 541 C C . PRO A 1 77 ? 18.242 10.905 -11.296 1.00 83.81 77 PRO A C 1
ATOM 543 O O . PRO A 1 77 ? 18.060 9.791 -10.798 1.00 83.81 77 PRO A O 1
ATOM 546 N N . LYS A 1 78 ? 18.101 12.024 -10.571 1.00 88.25 78 LYS A N 1
ATOM 547 C CA . LYS A 1 78 ? 17.757 12.013 -9.144 1.00 88.25 78 LYS A CA 1
ATOM 548 C C . LYS A 1 78 ? 16.315 11.566 -8.937 1.00 88.25 78 LYS A C 1
ATOM 550 O O . LYS A 1 78 ? 16.069 10.710 -8.089 1.00 88.25 78 LYS A O 1
ATOM 555 N N 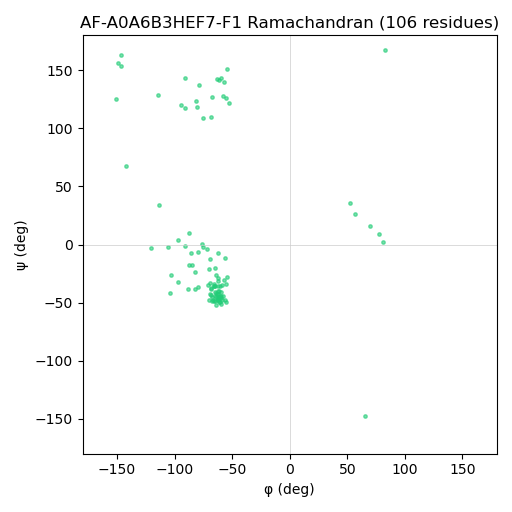. THR A 1 79 ? 15.371 12.118 -9.694 1.00 87.12 79 THR A N 1
ATOM 556 C CA . THR A 1 79 ? 13.961 11.724 -9.584 1.00 87.12 79 THR A CA 1
ATOM 557 C C . THR A 1 79 ? 13.764 10.260 -9.951 1.00 87.12 79 THR A C 1
ATOM 559 O O . THR A 1 79 ? 13.039 9.558 -9.248 1.00 87.12 79 THR A O 1
ATOM 562 N N . LEU A 1 80 ? 14.460 9.764 -10.979 1.00 84.38 80 LEU A N 1
ATOM 563 C CA . LEU A 1 80 ? 14.428 8.343 -11.336 1.00 84.38 80 LEU A CA 1
ATOM 564 C C . LEU A 1 80 ? 14.935 7.460 -10.201 1.00 84.38 80 LEU A C 1
ATOM 566 O O . LEU A 1 80 ? 14.251 6.519 -9.812 1.00 84.38 80 LEU A O 1
ATOM 570 N N . MET A 1 81 ? 16.094 7.794 -9.627 1.00 87.31 81 MET A N 1
ATOM 571 C CA . MET A 1 81 ? 16.649 7.054 -8.495 1.00 87.31 81 MET A CA 1
ATOM 572 C C . MET A 1 81 ? 15.660 7.008 -7.324 1.00 87.31 81 MET A C 1
ATOM 574 O O . MET A 1 81 ? 15.411 5.942 -6.766 1.00 87.31 81 MET A O 1
ATOM 578 N N . LEU A 1 82 ? 15.073 8.151 -6.956 1.00 90.38 82 LEU A N 1
ATOM 579 C CA . LEU A 1 82 ? 14.103 8.224 -5.862 1.00 90.38 82 LEU A CA 1
ATOM 580 C C . LEU A 1 82 ? 12.823 7.440 -6.178 1.00 90.38 82 LEU A C 1
ATOM 582 O O . LEU A 1 82 ? 12.254 6.824 -5.279 1.00 90.38 82 LEU A O 1
ATOM 586 N N . ARG A 1 83 ? 12.375 7.431 -7.438 1.00 88.56 83 ARG A N 1
ATOM 587 C CA . ARG A 1 83 ? 11.207 6.661 -7.882 1.00 88.56 83 ARG A CA 1
ATOM 588 C C . ARG A 1 83 ? 11.473 5.154 -7.867 1.00 88.56 83 ARG A C 1
ATOM 590 O O . ARG A 1 83 ? 10.626 4.397 -7.401 1.00 88.56 83 ARG A O 1
ATOM 597 N N . GLU A 1 84 ? 12.638 4.699 -8.322 1.00 87.12 84 GLU A N 1
ATOM 598 C CA . GLU A 1 84 ? 13.045 3.285 -8.246 1.00 87.12 84 GLU A CA 1
ATOM 599 C C . GLU A 1 84 ? 13.231 2.817 -6.800 1.00 87.12 84 GLU A C 1
ATOM 601 O O . GLU A 1 84 ? 12.849 1.702 -6.454 1.00 87.12 84 GLU A O 1
ATOM 606 N N . ALA A 1 85 ? 13.730 3.693 -5.928 1.00 89.44 85 ALA A N 1
ATOM 607 C CA . ALA A 1 85 ? 13.802 3.448 -4.491 1.00 89.44 85 ALA A CA 1
ATOM 608 C C . ALA A 1 85 ? 12.445 3.600 -3.772 1.00 89.44 85 ALA A C 1
ATOM 610 O O . ALA A 1 85 ? 12.385 3.447 -2.554 1.00 89.44 85 ALA A O 1
ATOM 611 N N . GLN A 1 86 ? 11.366 3.922 -4.499 1.00 91.31 86 GLN A N 1
ATOM 612 C CA . GLN A 1 86 ? 10.021 4.153 -3.960 1.00 91.31 86 GLN A CA 1
ATOM 613 C C . GLN A 1 86 ? 9.952 5.250 -2.875 1.00 91.31 86 GLN A C 1
ATOM 615 O O . GLN A 1 86 ? 9.043 5.274 -2.050 1.00 91.31 86 GLN A O 1
ATOM 620 N N . LEU A 1 87 ? 10.885 6.206 -2.901 1.00 93.19 87 LEU A N 1
ATOM 621 C CA . LEU A 1 87 ? 11.003 7.306 -1.934 1.00 93.19 87 LEU A CA 1
ATOM 622 C C . LEU A 1 87 ? 10.131 8.521 -2.273 1.00 93.19 87 LEU A C 1
ATOM 624 O O . LEU A 1 87 ? 10.050 9.460 -1.486 1.00 93.19 87 LEU A O 1
ATOM 628 N N . LEU A 1 88 ? 9.491 8.519 -3.443 1.00 92.50 88 LEU A N 1
ATOM 629 C CA . LEU A 1 88 ? 8.548 9.565 -3.853 1.00 92.50 88 LEU A CA 1
ATOM 630 C C . LEU A 1 88 ? 7.097 9.257 -3.455 1.00 92.50 88 LEU A C 1
ATOM 632 O O . LEU A 1 88 ? 6.210 10.061 -3.732 1.00 92.50 88 LEU A O 1
ATOM 636 N N . ILE A 1 89 ? 6.841 8.104 -2.830 1.00 93.00 89 ILE A N 1
ATOM 637 C CA . ILE A 1 89 ? 5.497 7.727 -2.392 1.00 93.00 89 ILE A CA 1
ATOM 638 C C . ILE A 1 89 ? 5.055 8.664 -1.267 1.00 93.00 89 ILE A C 1
ATOM 640 O O . ILE A 1 89 ? 5.735 8.818 -0.253 1.00 93.00 89 ILE A O 1
ATOM 644 N N . GLY A 1 90 ? 3.881 9.262 -1.440 1.00 92.31 90 GLY A N 1
ATOM 645 C CA . GLY A 1 90 ? 3.257 10.123 -0.449 1.00 92.31 90 GLY A CA 1
ATOM 646 C C . GLY A 1 90 ? 1.740 9.997 -0.484 1.00 92.31 90 GLY A C 1
ATOM 647 O O . GLY A 1 90 ? 1.153 9.687 -1.515 1.00 92.31 90 GLY A O 1
ATOM 648 N N . TYR A 1 91 ? 1.110 10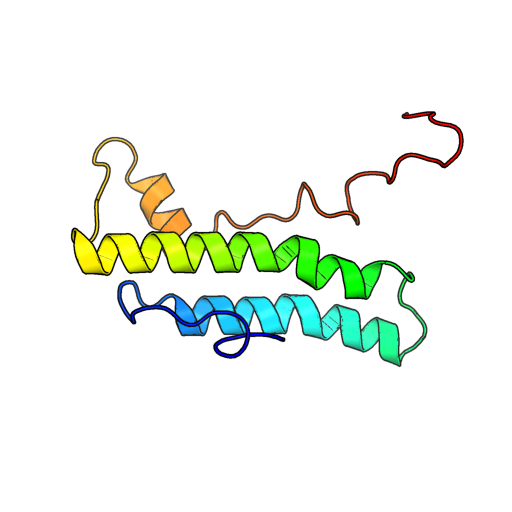.272 0.656 1.00 93.25 91 TYR A N 1
ATOM 649 C CA . TYR A 1 91 ? -0.334 10.116 0.861 1.00 93.25 91 TYR A CA 1
ATOM 650 C C . TYR A 1 91 ? -1.028 11.463 1.069 1.00 93.25 91 TYR A C 1
ATOM 652 O O . TYR A 1 91 ? -1.966 11.572 1.853 1.00 93.25 91 TYR A O 1
ATOM 660 N N . ARG A 1 92 ? -0.535 12.516 0.403 1.00 91.06 92 ARG A N 1
ATOM 661 C CA . ARG A 1 92 ? -1.096 13.870 0.532 1.00 91.06 92 ARG A CA 1
ATOM 662 C C . ARG A 1 92 ? -2.569 13.918 0.129 1.00 91.06 92 ARG A C 1
ATOM 664 O O . ARG A 1 92 ? -3.339 14.606 0.779 1.00 91.06 92 ARG A O 1
ATOM 671 N N . GLU A 1 93 ? -2.937 13.123 -0.869 1.00 89.38 93 GLU A N 1
ATOM 672 C CA . GLU A 1 93 ? -4.309 13.000 -1.367 1.00 89.38 93 GLU A CA 1
ATOM 673 C C . GLU A 1 93 ? -5.129 11.947 -0.602 1.00 89.38 93 GLU A C 1
ATOM 675 O O . GLU A 1 93 ? -6.224 11.581 -1.025 1.00 89.38 93 GLU A O 1
ATOM 680 N N . SER A 1 94 ? -4.607 11.418 0.514 1.00 92.88 94 SER A N 1
ATOM 681 C CA . SER A 1 94 ? -5.346 10.456 1.333 1.00 92.88 94 SER A CA 1
ATOM 682 C C . SER A 1 94 ? -6.630 11.092 1.868 1.00 92.88 94 SER A C 1
ATOM 684 O O . SER A 1 94 ? -6.596 12.237 2.335 1.00 92.88 94 SER A O 1
ATOM 686 N N . PRO A 1 95 ? -7.742 10.336 1.930 1.00 91.25 95 PRO A N 1
ATOM 687 C CA . PRO A 1 95 ? -8.973 10.795 2.574 1.00 91.25 95 PRO A CA 1
ATOM 688 C C . PRO A 1 95 ? -8.809 11.076 4.080 1.00 91.25 95 PRO A C 1
ATOM 690 O O . PRO A 1 95 ? -9.738 11.565 4.715 1.00 91.25 95 PRO A O 1
ATOM 693 N N . LEU A 1 96 ? -7.653 10.754 4.676 1.00 90.12 96 LEU A N 1
ATOM 694 C CA . LEU A 1 96 ? -7.308 11.143 6.046 1.00 90.12 96 LEU A CA 1
ATOM 695 C C . LEU A 1 96 ? -6.752 12.567 6.158 1.00 90.12 96 LEU A C 1
ATOM 697 O O . LEU A 1 96 ? -6.777 13.142 7.244 1.00 90.12 96 LEU A O 1
ATOM 701 N N . VAL A 1 97 ? -6.201 13.105 5.069 1.00 87.00 97 VAL A N 1
ATOM 702 C CA . VAL A 1 97 ? -5.549 14.423 5.024 1.00 87.00 97 VAL A CA 1
ATOM 703 C C . VAL A 1 97 ? -6.466 15.439 4.356 1.00 87.00 97 VAL A C 1
ATOM 705 O O . VAL A 1 97 ? -6.600 16.563 4.838 1.00 87.00 97 VAL A O 1
ATOM 708 N N . THR A 1 98 ? -7.129 15.036 3.274 1.00 78.50 98 THR A N 1
ATOM 709 C CA . THR A 1 98 ? -8.098 15.875 2.575 1.00 78.50 98 THR A CA 1
ATOM 710 C C . THR A 1 98 ? -9.443 15.817 3.303 1.00 78.50 98 THR A C 1
ATOM 712 O O . THR A 1 98 ? -9.983 14.721 3.476 1.00 78.50 98 THR A O 1
ATOM 715 N N . PRO A 1 99 ? -10.027 16.956 3.728 1.00 65.38 99 PRO A N 1
ATOM 716 C CA . PRO A 1 99 ? -11.357 16.962 4.321 1.00 65.38 99 PRO A CA 1
ATOM 717 C C . PRO A 1 99 ? -12.368 16.365 3.341 1.00 65.38 99 PRO A C 1
ATOM 719 O O . PRO A 1 99 ? -12.457 16.803 2.193 1.00 65.38 99 PRO A O 1
ATOM 722 N N . LEU A 1 100 ? -13.155 15.386 3.793 1.00 57.47 100 LEU A N 1
ATOM 723 C CA . LEU A 1 100 ? -14.339 14.971 3.047 1.00 57.47 100 LEU A CA 1
ATOM 724 C C . LEU A 1 100 ? -15.247 16.198 2.857 1.00 57.47 100 LEU A C 1
ATOM 726 O O . LEU A 1 100 ? -15.407 16.971 3.810 1.00 57.47 100 LEU A O 1
ATOM 730 N N . PRO A 1 101 ? -15.868 16.381 1.676 1.00 56.88 101 PRO A N 1
ATOM 731 C CA . PRO A 1 101 ? -16.905 17.385 1.512 1.00 56.88 101 PRO A CA 1
ATOM 732 C C . PRO A 1 101 ? -17.951 17.167 2.601 1.00 56.88 101 PRO A C 1
ATOM 734 O O . PRO A 1 101 ? -18.504 16.072 2.743 1.00 56.88 101 PRO A O 1
ATOM 737 N N . ARG A 1 102 ? -18.182 18.194 3.418 1.00 57.38 102 ARG A N 1
ATOM 738 C CA . ARG A 1 102 ? -19.212 18.134 4.447 1.00 57.38 102 ARG A CA 1
ATOM 739 C C . ARG A 1 102 ? -20.566 17.979 3.717 1.00 57.38 102 ARG A C 1
ATOM 741 O O . ARG A 1 102 ? -20.718 18.542 2.632 1.00 57.38 102 ARG A O 1
ATOM 748 N N . PRO A 1 103 ? -21.536 17.191 4.221 1.00 63.59 103 PRO A N 1
ATOM 749 C CA . PRO A 1 103 ? -22.805 16.931 3.519 1.00 63.59 103 PRO A CA 1
ATOM 750 C C . PRO A 1 103 ? -23.618 18.188 3.139 1.00 63.59 103 PRO A C 1
ATOM 752 O O . PRO A 1 103 ? -24.558 18.089 2.358 1.00 63.59 103 PRO A O 1
ATOM 755 N N . ASP A 1 104 ? -23.250 19.358 3.663 1.00 78.12 104 ASP A N 1
ATOM 756 C CA . ASP A 1 104 ? -23.798 20.690 3.387 1.00 78.12 104 ASP A CA 1
ATOM 757 C C . ASP A 1 104 ? -22.995 21.508 2.343 1.00 78.12 104 ASP A C 1
ATOM 759 O O . ASP A 1 104 ? -23.340 22.655 2.069 1.00 78.12 104 ASP A O 1
ATOM 763 N N . GLY A 1 105 ? -21.945 20.945 1.733 1.00 56.78 105 GLY A N 1
ATOM 764 C CA . GLY A 1 105 ? -21.202 21.564 0.627 1.00 56.78 105 GLY A CA 1
ATOM 765 C C . GLY A 1 105 ? -20.216 22.673 1.015 1.00 56.78 105 GLY A C 1
ATOM 766 O O . GLY A 1 105 ? -19.677 23.331 0.128 1.00 56.78 105 GLY A O 1
ATOM 767 N N . ALA A 1 106 ? -19.946 22.892 2.305 1.00 46.94 106 ALA A N 1
ATOM 768 C CA . ALA A 1 106 ? -19.001 23.919 2.746 1.00 46.94 106 ALA A CA 1
ATOM 769 C C . ALA A 1 106 ? -17.567 23.367 2.889 1.00 46.94 106 ALA A C 1
ATOM 771 O O . ALA A 1 106 ? -17.301 22.516 3.742 1.00 46.94 106 ALA A O 1
ATOM 772 N N . THR A 1 107 ? -16.631 23.890 2.093 1.00 52.53 107 THR A N 1
ATOM 773 C CA . THR A 1 107 ? -15.176 23.760 2.304 1.00 52.53 107 THR A CA 1
ATOM 774 C C . THR A 1 107 ? -14.647 24.925 3.147 1.00 52.53 107 THR A C 1
ATOM 776 O O . THR A 1 107 ? -15.147 26.043 3.018 1.00 52.53 107 THR A O 1
ATOM 779 N N . LEU A 1 108 ? -13.667 24.651 4.023 1.00 49.94 108 LEU A N 1
ATOM 780 C CA . LEU A 1 108 ? -12.857 25.679 4.698 1.00 49.94 108 LEU A CA 1
ATOM 781 C C . LEU A 1 108 ? -12.020 26.473 3.689 1.00 49.94 108 LEU A C 1
ATOM 783 O O . LEU A 1 108 ? -11.572 25.848 2.701 1.00 49.94 108 LEU A O 1
#